Protein AF-A0A1R1Y9F0-F1 (afdb_monomer)

Structure (mmCIF, N/CA/C/O backbone):
data_AF-A0A1R1Y9F0-F1
#
_entry.id   AF-A0A1R1Y9F0-F1
#
loop_
_atom_site.group_PDB
_atom_site.id
_atom_site.type_symbol
_atom_site.label_atom_id
_atom_site.label_alt_id
_atom_site.label_comp_id
_atom_site.label_asym_id
_atom_site.label_entity_id
_atom_site.label_seq_id
_atom_site.pdbx_PDB_ins_code
_atom_site.Cartn_x
_atom_site.Cartn_y
_atom_site.Cartn_z
_atom_site.occupancy
_atom_site.B_iso_or_equiv
_atom_site.auth_seq_id
_atom_site.auth_comp_id
_atom_site.auth_asym_id
_atom_site.auth_atom_id
_atom_site.pdbx_PDB_model_num
ATOM 1 N N . MET A 1 1 ? 9.977 18.994 6.395 1.00 73.75 1 MET A N 1
ATOM 2 C CA . MET A 1 1 ? 8.591 18.986 5.901 1.00 73.75 1 MET A CA 1
ATOM 3 C C . MET A 1 1 ? 7.719 18.820 7.122 1.00 73.75 1 MET A C 1
ATOM 5 O O . MET A 1 1 ? 8.046 17.973 7.944 1.00 73.75 1 MET A O 1
ATOM 9 N N . ASP A 1 2 ? 6.744 19.699 7.316 1.00 84.38 2 ASP A N 1
ATOM 10 C CA . ASP A 1 2 ? 5.779 19.529 8.399 1.00 84.38 2 ASP A CA 1
ATOM 11 C C . ASP A 1 2 ? 4.713 18.535 7.929 1.00 84.38 2 ASP A C 1
ATOM 13 O O . ASP A 1 2 ? 3.998 18.815 6.971 1.00 84.38 2 ASP A O 1
ATOM 17 N N . ILE A 1 3 ? 4.672 17.359 8.556 1.00 84.38 3 ILE A N 1
ATOM 18 C CA . ILE A 1 3 ? 3.739 16.274 8.216 1.00 84.38 3 ILE A CA 1
ATOM 19 C C . ILE A 1 3 ? 2.464 16.315 9.070 1.00 84.38 3 ILE A C 1
ATOM 21 O O . ILE A 1 3 ? 1.585 15.473 8.895 1.00 84.38 3 ILE A O 1
ATOM 25 N N . SER A 1 4 ? 2.348 17.282 9.989 1.00 90.38 4 SER A N 1
ATOM 26 C CA . SER A 1 4 ? 1.206 17.405 10.904 1.00 90.38 4 SER A CA 1
ATOM 27 C C . SER A 1 4 ? -0.149 17.426 10.182 1.00 90.38 4 SER A C 1
ATOM 29 O O . SER A 1 4 ? -1.020 16.666 10.600 1.00 90.38 4 SER A O 1
ATOM 31 N N . PRO A 1 5 ? -0.331 18.155 9.057 1.00 88.88 5 PRO A N 1
ATOM 32 C CA . PRO A 1 5 ? -1.614 18.168 8.346 1.00 88.88 5 PRO A CA 1
ATOM 33 C C . PRO A 1 5 ? -2.036 16.793 7.811 1.00 88.88 5 PRO A C 1
ATOM 35 O O . PRO A 1 5 ? -3.215 16.458 7.800 1.00 88.88 5 PRO A O 1
ATOM 38 N N . ILE A 1 6 ? -1.071 15.975 7.384 1.00 85.44 6 ILE A N 1
ATOM 39 C CA . ILE A 1 6 ? -1.320 14.616 6.887 1.00 85.44 6 ILE A CA 1
ATOM 40 C C . ILE A 1 6 ? -1.706 13.682 8.039 1.00 85.44 6 ILE A C 1
ATOM 42 O O . ILE A 1 6 ? -2.629 12.885 7.905 1.00 85.44 6 ILE A O 1
ATOM 46 N N . ILE A 1 7 ? -1.051 13.821 9.196 1.00 87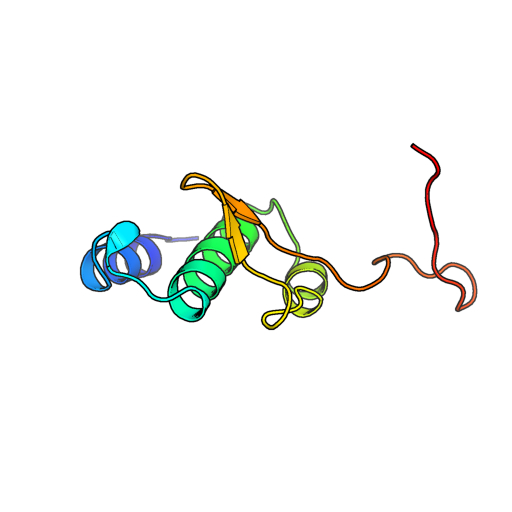.75 7 ILE A N 1
ATOM 47 C CA . ILE A 1 7 ? -1.394 13.052 10.401 1.00 87.75 7 ILE A CA 1
ATOM 48 C C . ILE A 1 7 ? -2.793 13.427 10.909 1.00 87.75 7 ILE A C 1
ATOM 50 O O . ILE A 1 7 ? -3.546 12.549 11.330 1.00 87.75 7 ILE A O 1
ATOM 54 N N . GLU A 1 8 ? -3.145 14.713 10.886 1.00 91.50 8 GLU A N 1
ATOM 55 C CA . GLU A 1 8 ? -4.483 15.189 11.253 1.00 91.50 8 GLU A CA 1
ATOM 56 C C . GLU A 1 8 ? -5.545 14.650 10.294 1.00 91.50 8 GLU A C 1
ATOM 58 O O . GLU A 1 8 ? -6.531 14.079 10.753 1.00 91.50 8 GLU A O 1
ATOM 63 N N . TYR A 1 9 ? -5.294 14.709 8.985 1.00 88.44 9 TYR A N 1
ATOM 64 C CA . TYR A 1 9 ? -6.181 14.134 7.974 1.00 88.44 9 TYR A CA 1
ATOM 65 C C . TYR A 1 9 ? -6.438 12.636 8.203 1.00 88.44 9 TYR A C 1
ATOM 67 O O . TYR A 1 9 ? -7.588 12.203 8.201 1.00 88.44 9 TYR A O 1
ATOM 75 N N . PHE A 1 10 ? -5.402 11.837 8.480 1.00 87.31 10 PHE A N 1
ATOM 76 C CA . PHE A 1 10 ? -5.583 10.406 8.763 1.00 87.31 10 PHE A CA 1
ATOM 77 C C . PHE A 1 10 ? -6.387 10.150 10.040 1.00 87.31 10 PHE A C 1
ATOM 79 O O . PHE A 1 10 ? -7.225 9.252 10.077 1.00 87.31 10 PHE A O 1
ATOM 86 N N . ARG A 1 11 ? -6.217 10.984 11.074 1.00 88.62 11 ARG A N 1
ATOM 87 C CA . ARG A 1 11 ? -7.045 10.899 12.288 1.00 88.62 11 ARG A CA 1
ATOM 88 C C . ARG A 1 11 ? -8.515 11.231 12.030 1.00 88.62 11 ARG A C 1
ATOM 90 O O . ARG A 1 11 ? -9.372 10.660 12.696 1.00 88.62 11 ARG A O 1
ATOM 97 N N . GLU A 1 12 ? -8.808 12.145 11.107 1.00 90.56 12 GLU A N 1
ATOM 98 C CA . GLU A 1 12 ? -10.183 12.518 10.745 1.00 90.56 12 GLU A CA 1
ATOM 99 C C . GLU A 1 12 ? -10.898 11.444 9.918 1.00 90.56 12 GLU A C 1
ATOM 101 O O . GLU A 1 12 ? -12.105 11.255 10.068 1.00 90.56 12 GLU A O 1
ATOM 106 N N . ILE A 1 13 ? -10.165 10.740 9.052 1.00 85.56 13 ILE A N 1
ATOM 107 C CA . ILE A 1 13 ? -10.711 9.691 8.181 1.00 85.56 13 ILE A CA 1
ATOM 108 C C . ILE A 1 13 ? -11.212 8.476 8.984 1.00 85.56 13 ILE A C 1
ATOM 110 O O . ILE A 1 13 ? -12.200 7.855 8.587 1.00 85.56 13 ILE A O 1
ATOM 114 N N . GLY A 1 14 ? -10.589 8.179 10.127 1.00 87.00 14 GLY A N 1
ATOM 115 C CA . GLY A 1 14 ? -11.038 7.155 11.074 1.00 87.00 14 GLY A CA 1
ATOM 116 C C . GLY A 1 14 ? -10.303 5.817 10.955 1.00 87.00 14 GLY A C 1
ATOM 117 O O . GLY A 1 14 ? -9.262 5.712 10.316 1.00 87.00 14 GLY A O 1
ATOM 118 N N . ASP A 1 15 ? -10.830 4.788 11.624 1.00 90.06 15 ASP A N 1
ATOM 119 C CA . ASP A 1 15 ? -10.153 3.493 11.757 1.00 90.06 15 ASP A CA 1
ATOM 120 C C . ASP A 1 15 ? -10.051 2.736 10.425 1.00 90.06 15 ASP A C 1
ATOM 122 O O . ASP A 1 15 ? -11.035 2.611 9.693 1.00 90.06 15 ASP A O 1
ATOM 126 N N . ASN A 1 16 ? -8.900 2.104 10.171 1.00 90.38 16 ASN A N 1
ATOM 127 C CA . ASN A 1 16 ? -8.628 1.333 8.950 1.00 90.38 16 ASN A CA 1
ATOM 128 C C . ASN A 1 16 ? -9.704 0.286 8.618 1.00 90.38 16 ASN A C 1
ATOM 130 O O . ASN A 1 16 ? -9.997 0.045 7.449 1.00 90.38 16 ASN A O 1
ATOM 134 N N . GLU A 1 17 ? -10.303 -0.341 9.634 1.00 87.31 17 GLU A N 1
ATOM 135 C CA . GLU A 1 17 ? -11.348 -1.360 9.460 1.00 87.31 17 GLU A CA 1
ATOM 136 C C . GLU A 1 17 ? -12.656 -0.793 8.886 1.00 87.31 17 GLU A C 1
ATOM 138 O O . GLU A 1 17 ? -13.452 -1.530 8.305 1.00 87.31 17 GLU A O 1
ATOM 143 N N . GLN A 1 18 ? -12.881 0.514 9.035 1.00 88.06 18 GLN A N 1
ATOM 144 C CA . GLN A 1 18 ? -14.075 1.214 8.558 1.00 88.06 18 GLN A CA 1
ATOM 145 C C . GLN A 1 18 ? -13.876 1.811 7.159 1.00 88.06 18 GLN A C 1
ATOM 147 O O . GLN A 1 18 ? -14.837 2.236 6.511 1.00 88.06 18 GLN A O 1
ATOM 152 N N . LEU A 1 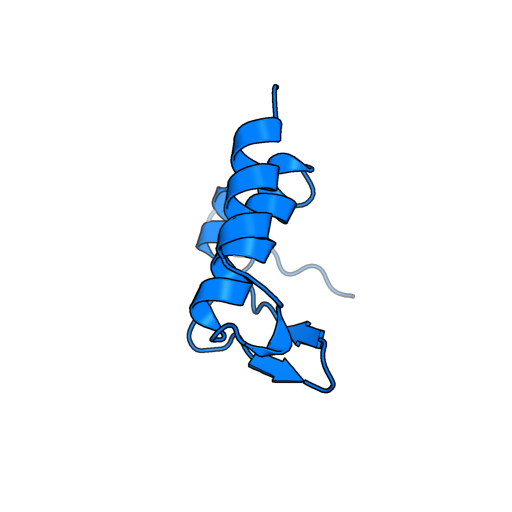19 ? -12.635 1.835 6.672 1.00 90.56 19 LEU A N 1
ATOM 153 C CA . LEU A 1 19 ? -12.286 2.406 5.385 1.00 90.56 19 LEU A CA 1
ATOM 154 C C . LEU A 1 19 ? -12.478 1.406 4.254 1.00 90.56 19 LEU A C 1
ATOM 156 O O . LEU A 1 19 ? -12.144 0.226 4.334 1.00 90.56 19 LEU A O 1
ATOM 160 N N . ASN A 1 20 ? -12.991 1.911 3.135 1.00 91.44 20 ASN A N 1
ATOM 161 C CA . ASN A 1 20 ? -12.992 1.137 1.906 1.00 91.44 20 ASN A CA 1
ATOM 162 C C . ASN A 1 20 ? -11.557 1.003 1.359 1.00 91.44 20 ASN A C 1
ATOM 164 O O . ASN A 1 20 ? -10.674 1.813 1.651 1.00 91.44 20 ASN A O 1
ATOM 168 N N . ILE A 1 21 ? -11.344 -0.001 0.507 1.00 92.44 21 ILE A N 1
ATOM 169 C CA . ILE A 1 21 ? -10.030 -0.317 -0.077 1.00 92.44 21 ILE A CA 1
ATOM 170 C C . ILE A 1 21 ? -9.403 0.898 -0.768 1.00 92.44 21 ILE A C 1
ATOM 172 O O . ILE A 1 21 ? -8.197 1.101 -0.666 1.00 92.44 21 ILE A O 1
ATOM 176 N N . LYS A 1 22 ? -10.199 1.737 -1.438 1.00 90.62 22 LYS A N 1
ATOM 177 C CA . LYS A 1 22 ? -9.689 2.920 -2.137 1.00 90.62 22 LYS A CA 1
ATOM 178 C C . LYS A 1 22 ? -9.137 3.958 -1.156 1.00 90.62 22 LYS A C 1
ATOM 180 O O . LYS A 1 22 ? -8.043 4.465 -1.378 1.00 90.62 22 LYS A O 1
ATOM 185 N N . SER A 1 23 ? -9.858 4.241 -0.072 1.00 91.06 23 SER A N 1
ATOM 186 C CA . SER A 1 23 ? -9.393 5.143 0.988 1.00 91.06 23 SER A CA 1
ATOM 187 C C . SER A 1 23 ? -8.121 4.611 1.652 1.00 91.06 23 SER A C 1
ATOM 189 O O . SER A 1 23 ? -7.139 5.345 1.729 1.00 91.06 23 SER A O 1
ATOM 191 N N . LEU A 1 24 ? -8.097 3.318 2.004 1.00 93.00 24 LEU A N 1
ATOM 192 C CA . LEU A 1 24 ? -6.909 2.647 2.552 1.00 93.00 24 LEU A CA 1
ATOM 193 C C . LEU A 1 24 ? -5.702 2.741 1.613 1.00 93.00 24 LEU A C 1
ATOM 195 O O . LEU A 1 24 ? -4.576 2.970 2.052 1.00 93.00 24 LEU A O 1
ATOM 199 N N . THR A 1 25 ? -5.936 2.578 0.311 1.00 93.12 25 THR A N 1
ATOM 200 C CA . THR A 1 25 ? -4.892 2.665 -0.715 1.00 93.12 25 THR A CA 1
ATOM 201 C C . THR A 1 25 ? -4.316 4.072 -0.791 1.00 93.12 25 THR A C 1
ATOM 203 O O . THR A 1 25 ? -3.100 4.224 -0.781 1.00 93.12 25 THR A O 1
ATOM 206 N N . ILE A 1 26 ? -5.161 5.105 -0.812 1.00 91.25 26 ILE A N 1
ATOM 207 C CA . ILE A 1 26 ? -4.722 6.506 -0.885 1.00 91.25 26 ILE A CA 1
ATOM 208 C C . ILE A 1 26 ? -3.898 6.892 0.347 1.00 91.25 26 ILE A C 1
ATOM 210 O O . ILE A 1 26 ? -2.813 7.454 0.200 1.00 91.25 26 ILE A O 1
ATOM 214 N N . GLU A 1 27 ? -4.387 6.568 1.542 1.00 91.19 27 GLU A N 1
ATOM 215 C CA . GLU A 1 27 ? -3.686 6.836 2.800 1.00 91.19 27 GLU A CA 1
ATOM 216 C C . GLU A 1 27 ? -2.324 6.136 2.842 1.00 91.19 27 GLU A C 1
ATOM 218 O O . GLU A 1 27 ? -1.292 6.776 3.059 1.00 91.19 27 GLU A O 1
ATOM 223 N N . THR A 1 28 ? -2.300 4.837 2.532 1.00 92.75 28 THR A N 1
ATOM 224 C CA . THR A 1 28 ? -1.060 4.053 2.510 1.00 92.75 28 THR A CA 1
ATOM 225 C C . THR A 1 28 ? -0.075 4.602 1.476 1.00 92.75 28 THR A C 1
ATOM 227 O O . THR A 1 28 ? 1.111 4.736 1.766 1.00 92.75 28 THR A O 1
ATOM 230 N N . CYS A 1 29 ? -0.538 4.964 0.277 1.00 92.50 29 CYS A N 1
ATOM 231 C CA . CYS A 1 29 ? 0.300 5.561 -0.764 1.00 92.50 29 CYS A CA 1
ATOM 232 C C . CYS A 1 29 ? 0.894 6.904 -0.334 1.00 92.50 29 CYS A C 1
ATOM 234 O O . CYS A 1 29 ? 2.083 7.131 -0.545 1.00 92.50 29 CYS A O 1
ATOM 236 N N . CYS A 1 30 ? 0.096 7.765 0.300 1.00 90.38 30 CYS A N 1
ATOM 237 C CA . CYS A 1 30 ? 0.568 9.038 0.834 1.00 90.38 30 CYS A CA 1
ATOM 238 C C . CYS A 1 30 ? 1.671 8.818 1.883 1.00 90.38 30 CYS A C 1
ATOM 240 O O . CYS A 1 30 ? 2.747 9.397 1.762 1.00 90.38 30 CYS A O 1
ATOM 242 N N . LEU A 1 31 ? 1.473 7.896 2.833 1.00 90.56 31 LEU A N 1
ATOM 243 C CA . LEU A 1 31 ? 2.503 7.526 3.813 1.00 90.56 31 LEU A CA 1
ATOM 244 C C . LEU A 1 31 ? 3.782 6.989 3.156 1.00 90.56 31 LEU A C 1
ATOM 246 O O . LEU A 1 31 ? 4.889 7.355 3.550 1.00 90.56 31 LEU A O 1
ATOM 250 N N . LEU A 1 32 ? 3.652 6.130 2.142 1.00 91.75 32 LEU A N 1
ATOM 251 C CA . LEU A 1 32 ? 4.797 5.566 1.423 1.00 91.75 32 LEU A CA 1
ATOM 252 C C . LEU A 1 32 ? 5.596 6.634 0.663 1.00 91.75 32 LEU A C 1
ATOM 254 O O . LEU A 1 32 ? 6.821 6.506 0.566 1.00 91.75 32 LEU A O 1
ATOM 258 N N . GLU A 1 33 ? 4.930 7.666 0.139 1.00 90.69 33 GLU A N 1
ATOM 259 C CA . GLU A 1 33 ? 5.575 8.808 -0.515 1.00 90.69 33 GLU A CA 1
ATOM 260 C C . GLU A 1 33 ? 6.304 9.700 0.490 1.00 90.69 33 GLU A C 1
ATOM 262 O O . GLU A 1 33 ? 7.501 9.950 0.337 1.00 90.69 33 GLU A O 1
ATOM 267 N N . GLU A 1 34 ? 5.603 10.126 1.542 1.00 87.62 34 GLU A N 1
ATOM 268 C CA . GLU A 1 34 ? 6.114 11.046 2.566 1.00 87.62 34 GLU A CA 1
ATOM 269 C C . GLU A 1 34 ? 7.295 10.449 3.339 1.00 87.62 34 GLU A C 1
ATOM 271 O O . GLU A 1 34 ? 8.284 11.126 3.626 1.00 87.62 34 GLU A O 1
ATOM 276 N N . CYS A 1 35 ? 7.246 9.146 3.629 1.00 87.56 35 CYS A N 1
ATOM 277 C CA . CYS A 1 35 ? 8.360 8.431 4.247 1.00 87.56 35 CYS A CA 1
ATOM 278 C C . CYS A 1 35 ? 9.483 8.073 3.254 1.00 87.56 35 CYS A C 1
ATOM 280 O O . CYS A 1 35 ? 10.519 7.548 3.665 1.00 87.56 35 CYS A O 1
ATOM 282 N N . GLY A 1 36 ? 9.301 8.328 1.955 1.00 88.44 36 GLY A N 1
ATOM 283 C CA . GLY A 1 36 ? 10.296 8.060 0.917 1.00 88.44 36 GLY A CA 1
ATOM 284 C C . GLY A 1 36 ? 10.503 6.576 0.589 1.00 88.44 36 GLY A C 1
ATOM 285 O O . GLY A 1 36 ? 11.503 6.232 -0.048 1.00 88.44 36 GLY A O 1
ATOM 286 N N . PHE A 1 37 ? 9.583 5.693 0.989 1.00 88.94 37 PHE A N 1
ATOM 287 C CA . PHE A 1 37 ? 9.619 4.268 0.632 1.00 88.94 37 PHE A CA 1
ATOM 288 C C . PHE A 1 37 ? 9.333 4.046 -0.853 1.00 88.94 37 PHE A C 1
ATOM 290 O O . PHE A 1 37 ? 9.898 3.143 -1.474 1.00 88.94 37 PHE A O 1
ATOM 297 N N . MET A 1 38 ? 8.473 4.882 -1.435 1.00 89.69 38 MET A N 1
ATOM 298 C CA . MET A 1 38 ? 8.128 4.851 -2.851 1.00 89.69 38 MET A CA 1
ATOM 299 C C . MET A 1 38 ? 8.188 6.257 -3.442 1.00 89.69 38 MET A C 1
ATOM 301 O O . MET A 1 38 ? 7.934 7.245 -2.766 1.00 89.69 38 MET A O 1
ATOM 305 N N . ARG A 1 39 ? 8.532 6.364 -4.731 1.00 87.38 39 ARG A N 1
ATOM 306 C CA . ARG A 1 39 ? 8.407 7.641 -5.452 1.00 87.38 39 ARG A CA 1
ATOM 307 C C . ARG A 1 39 ? 6.986 7.778 -5.989 1.00 87.38 39 ARG A C 1
ATOM 309 O O . ARG A 1 39 ? 6.383 6.766 -6.342 1.00 87.38 39 ARG A O 1
ATOM 316 N N . ALA A 1 40 ? 6.527 9.007 -6.220 1.00 87.88 40 ALA A N 1
ATOM 317 C CA . ALA A 1 40 ? 5.267 9.288 -6.919 1.00 87.88 40 ALA A CA 1
ATOM 318 C C . ALA A 1 40 ? 5.088 8.464 -8.213 1.00 87.88 40 ALA A C 1
ATOM 320 O O . ALA A 1 40 ? 4.007 7.963 -8.513 1.00 87.88 40 ALA A O 1
ATOM 321 N N . SER A 1 41 ? 6.172 8.263 -8.976 1.00 86.38 41 SER A N 1
ATOM 322 C CA . SER A 1 41 ? 6.135 7.471 -10.211 1.00 86.38 41 SER A CA 1
ATOM 323 C C . SER A 1 41 ? 5.946 5.969 -9.998 1.00 86.38 41 SER A C 1
ATOM 325 O O . SER A 1 41 ? 5.505 5.293 -10.923 1.00 86.38 41 SER A O 1
ATOM 327 N N . ASP A 1 42 ? 6.284 5.441 -8.822 1.00 87.44 42 ASP A N 1
ATOM 328 C CA .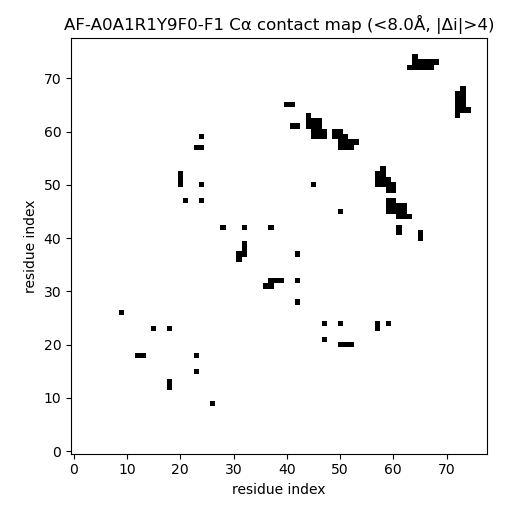 ASP A 1 42 ? 5.999 4.057 -8.443 1.00 87.44 42 ASP A CA 1
ATOM 329 C C . ASP A 1 42 ? 4.559 3.930 -7.925 1.00 87.44 42 ASP A C 1
ATOM 331 O O . ASP A 1 42 ? 3.867 2.986 -8.296 1.00 87.44 42 ASP A O 1
ATOM 335 N N . ILE A 1 43 ? 4.087 4.914 -7.150 1.00 91.25 43 ILE A N 1
ATOM 336 C CA . ILE A 1 43 ? 2.710 4.986 -6.631 1.00 91.25 43 ILE A CA 1
ATOM 337 C C . ILE A 1 43 ? 1.688 5.057 -7.764 1.00 91.25 43 ILE A C 1
ATOM 339 O O . ILE A 1 43 ? 0.717 4.312 -7.760 1.00 91.25 43 ILE A O 1
ATOM 343 N N . HIS A 1 44 ? 1.944 5.862 -8.799 1.00 89.12 44 HIS A N 1
ATOM 344 C CA . HIS A 1 44 ? 1.071 5.959 -9.978 1.00 89.12 44 HIS A CA 1
ATOM 345 C C . HIS A 1 44 ? 0.915 4.634 -10.751 1.00 89.12 44 HIS A C 1
ATOM 347 O O . HIS A 1 44 ? 0.124 4.531 -11.684 1.00 89.12 44 HIS A O 1
ATOM 353 N N . ARG A 1 45 ? 1.716 3.621 -10.414 1.00 88.75 45 ARG A N 1
ATOM 354 C CA . ARG A 1 45 ? 1.713 2.309 -11.066 1.00 88.75 45 ARG A CA 1
ATOM 355 C C . ARG A 1 45 ? 1.054 1.250 -10.197 1.00 88.75 45 ARG A C 1
ATOM 357 O O . ARG A 1 45 ? 1.035 0.092 -10.602 1.00 88.75 45 ARG A O 1
ATOM 364 N N . ILE A 1 46 ? 0.536 1.630 -9.033 1.00 91.56 46 ILE A N 1
ATOM 365 C CA . ILE A 1 46 ? -0.351 0.785 -8.248 1.00 91.56 46 ILE A CA 1
ATOM 366 C C . ILE A 1 46 ? -1.664 0.637 -9.016 1.00 91.56 46 ILE A C 1
ATOM 368 O O . ILE A 1 46 ? -2.230 1.609 -9.509 1.00 91.56 46 ILE A O 1
ATOM 372 N N . ASP A 1 47 ? -2.105 -0.604 -9.170 1.00 90.94 47 ASP A N 1
ATOM 373 C CA . ASP A 1 47 ? -3.387 -0.939 -9.767 1.00 90.94 47 ASP A CA 1
ATOM 374 C C . ASP A 1 47 ? -4.440 -1.067 -8.670 1.00 90.94 47 ASP A C 1
ATOM 376 O O . ASP A 1 47 ? -4.497 -2.061 -7.937 1.00 90.94 47 ASP A O 1
ATOM 380 N N . ASP A 1 48 ? -5.277 -0.038 -8.572 1.00 89.44 48 ASP A N 1
ATOM 381 C CA . ASP A 1 48 ? -6.383 0.039 -7.619 1.00 89.44 48 ASP A CA 1
ATOM 382 C C . ASP A 1 48 ? -7.368 -1.129 -7.785 1.00 89.44 48 ASP A C 1
ATOM 384 O O . ASP A 1 48 ? -7.942 -1.587 -6.801 1.00 89.44 48 ASP A O 1
ATOM 388 N N . ALA A 1 49 ? -7.556 -1.645 -9.008 1.00 90.38 49 ALA A N 1
ATOM 389 C CA . ALA A 1 49 ? -8.491 -2.740 -9.269 1.00 90.38 49 ALA A CA 1
ATOM 390 C C . ALA A 1 49 ? -7.957 -4.096 -8.786 1.00 90.38 49 ALA A C 1
ATOM 392 O O . ALA A 1 49 ? -8.739 -5.001 -8.497 1.00 90.38 49 ALA A O 1
ATOM 393 N N . GLN A 1 50 ? -6.633 -4.241 -8.700 1.00 91.62 50 GLN A N 1
ATOM 394 C CA . GLN A 1 50 ? -5.971 -5.440 -8.175 1.00 91.62 50 GLN A CA 1
ATOM 395 C C . GLN A 1 50 ? -5.535 -5.299 -6.716 1.00 91.62 50 GLN A C 1
ATOM 397 O O . GLN A 1 50 ? -5.037 -6.260 -6.126 1.00 91.62 50 GLN A O 1
ATOM 402 N N . THR A 1 51 ? -5.714 -4.117 -6.131 1.00 93.81 51 THR A N 1
ATOM 403 C CA . THR A 1 51 ? -5.436 -3.876 -4.722 1.00 93.81 51 THR A CA 1
ATOM 404 C C . THR A 1 51 ? -6.534 -4.494 -3.866 1.00 93.81 51 THR A C 1
ATOM 406 O O . THR A 1 51 ? -7.725 -4.292 -4.092 1.00 93.81 51 THR A O 1
ATOM 409 N N . THR A 1 52 ? -6.131 -5.289 -2.879 1.00 95.19 52 THR A N 1
ATOM 410 C CA . THR A 1 52 ? -7.052 -6.066 -2.039 1.00 95.19 52 THR A CA 1
ATOM 411 C C . THR A 1 52 ? -6.580 -6.080 -0.599 1.00 95.19 52 THR A C 1
ATOM 413 O O . THR A 1 52 ? -5.382 -5.975 -0.340 1.00 95.19 52 THR A O 1
ATOM 416 N N . THR A 1 53 ? -7.488 -6.315 0.339 1.00 93.81 53 THR A N 1
ATOM 417 C CA . THR A 1 53 ? -7.136 -6.673 1.714 1.00 93.81 53 THR A CA 1
ATOM 418 C C . THR A 1 53 ? -7.164 -8.191 1.886 1.00 93.81 53 THR A C 1
ATOM 420 O O . THR A 1 53 ? -8.064 -8.867 1.391 1.00 93.81 53 THR A O 1
ATOM 423 N N . ILE A 1 54 ? -6.150 -8.743 2.552 1.00 93.25 54 ILE A N 1
ATOM 424 C CA . ILE A 1 54 ? -6.047 -10.171 2.881 1.00 93.25 54 ILE A CA 1
ATOM 425 C C . ILE A 1 54 ? -5.576 -10.257 4.331 1.00 93.25 54 ILE A C 1
ATOM 427 O O . ILE A 1 54 ? -4.508 -9.740 4.647 1.00 93.25 54 ILE A O 1
ATOM 431 N N . ASP A 1 55 ? -6.384 -10.855 5.209 1.00 91.31 55 ASP A N 1
ATOM 432 C CA . ASP A 1 55 ? -6.069 -11.053 6.634 1.00 91.31 55 ASP A CA 1
ATOM 433 C C . ASP A 1 55 ? -5.580 -9.773 7.345 1.00 91.31 55 ASP A C 1
ATOM 435 O O . ASP A 1 55 ? -4.557 -9.759 8.027 1.00 91.31 55 ASP A O 1
ATOM 439 N N . GLY A 1 56 ? -6.278 -8.653 7.123 1.00 88.88 56 GLY A N 1
ATOM 440 C CA . GLY A 1 56 ? -5.924 -7.348 7.702 1.00 88.88 56 GLY A CA 1
ATOM 441 C C . GLY A 1 56 ? -4.721 -6.653 7.050 1.00 88.88 56 GLY A C 1
ATOM 442 O O . GLY A 1 56 ? -4.361 -5.550 7.449 1.00 88.88 56 GLY A O 1
ATOM 443 N N . THR A 1 57 ? -4.115 -7.253 6.024 1.00 91.44 57 THR A N 1
ATOM 444 C CA . THR A 1 57 ? -3.001 -6.668 5.268 1.00 91.44 57 THR A CA 1
ATOM 445 C C . THR A 1 57 ? -3.491 -6.075 3.951 1.00 91.44 57 THR A C 1
ATOM 447 O O . THR A 1 57 ? -4.161 -6.753 3.170 1.00 91.44 57 THR A O 1
ATOM 450 N N . LEU A 1 58 ? -3.118 -4.826 3.659 1.00 94.44 58 LEU A N 1
ATOM 451 C CA . LEU A 1 58 ? -3.353 -4.213 2.352 1.00 94.44 58 LEU A CA 1
ATOM 452 C C . LEU A 1 58 ? -2.288 -4.682 1.351 1.00 94.44 58 LEU A C 1
ATOM 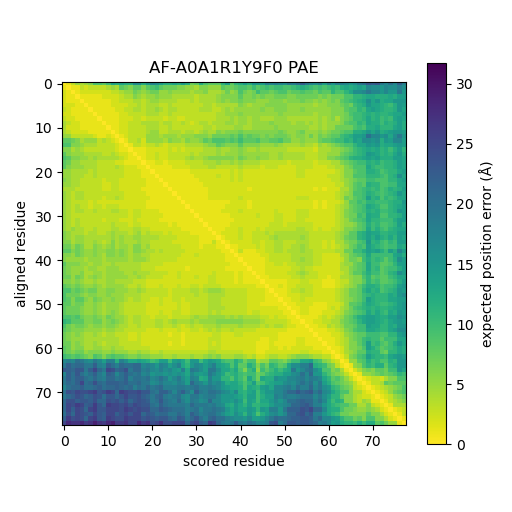454 O O . LEU A 1 58 ? -1.097 -4.414 1.507 1.00 94.44 58 LEU A O 1
ATOM 458 N N . LYS A 1 59 ? -2.717 -5.376 0.299 1.00 94.62 59 LYS A N 1
ATOM 459 C CA . LYS A 1 59 ? -1.857 -5.841 -0.789 1.00 94.62 59 LYS A CA 1
ATOM 460 C C . LYS A 1 59 ? -1.925 -4.862 -1.958 1.00 94.62 59 LYS A C 1
ATOM 462 O O . LYS A 1 59 ? -2.876 -4.895 -2.734 1.00 94.62 59 LYS A O 1
ATOM 467 N N . LEU A 1 60 ? -0.886 -4.045 -2.104 1.00 93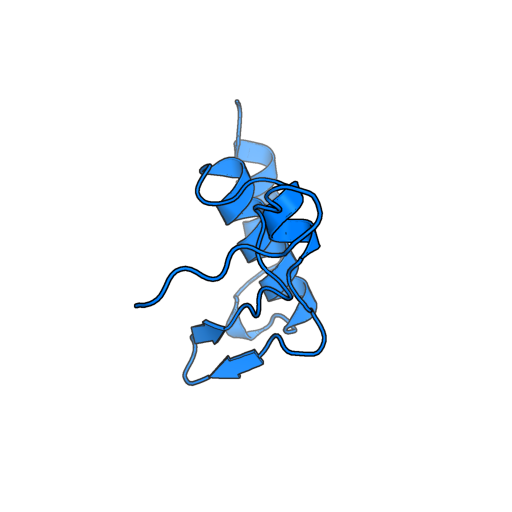.38 60 LEU A N 1
ATOM 468 C CA . LEU A 1 60 ? -0.702 -3.140 -3.242 1.00 93.38 60 LEU A CA 1
ATOM 469 C C . LEU A 1 60 ? -0.084 -3.897 -4.427 1.00 93.38 60 LEU A C 1
ATOM 471 O O . LEU A 1 60 ? 0.939 -4.571 -4.275 1.00 93.38 60 LEU A O 1
ATOM 475 N N . VAL A 1 61 ? -0.678 -3.780 -5.616 1.00 90.62 61 VAL A N 1
ATOM 476 C CA . VAL A 1 61 ? -0.174 -4.426 -6.840 1.00 90.62 61 VAL A CA 1
ATOM 477 C C . VAL A 1 61 ? 0.449 -3.382 -7.757 1.00 90.62 61 VAL A C 1
ATOM 479 O O . VAL A 1 61 ? -0.252 -2.535 -8.292 1.00 90.62 61 VAL A O 1
ATOM 482 N N . ILE A 1 62 ? 1.765 -3.449 -7.971 1.00 88.06 62 ILE A N 1
ATOM 483 C CA . ILE A 1 62 ? 2.4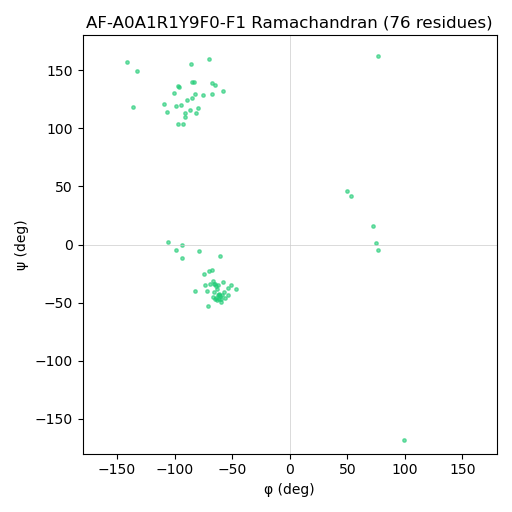83 -2.527 -8.863 1.00 88.06 62 ILE A CA 1
ATOM 484 C C . ILE A 1 62 ? 2.525 -3.119 -10.274 1.00 88.06 62 ILE A C 1
ATOM 486 O O . ILE A 1 62 ? 3.198 -4.122 -10.526 1.00 88.06 62 ILE A O 1
ATOM 490 N N . VAL A 1 63 ? 1.834 -2.484 -11.216 1.00 83.69 63 VAL A N 1
ATOM 491 C CA . VAL A 1 63 ? 1.763 -2.929 -12.605 1.00 83.69 63 VAL A CA 1
ATOM 492 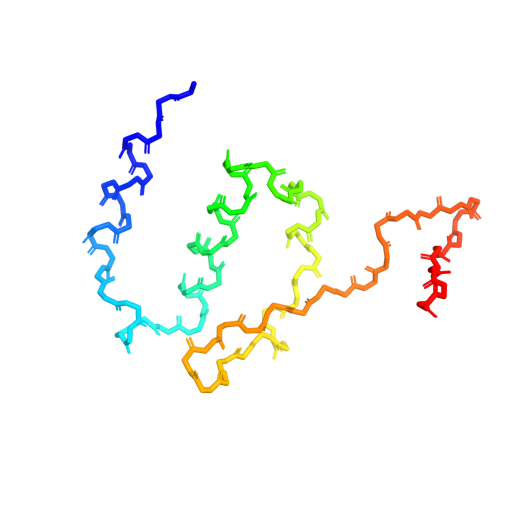C C . VAL A 1 63 ? 2.940 -2.360 -13.397 1.00 83.69 63 VAL A C 1
ATOM 494 O O . VAL A 1 63 ? 3.087 -1.159 -13.633 1.00 83.69 63 VAL A O 1
ATOM 497 N N . ALA A 1 64 ? 3.772 -3.300 -13.848 1.00 73.12 64 ALA A N 1
ATOM 498 C CA . ALA A 1 64 ? 4.996 -3.148 -14.627 1.00 73.12 64 ALA A CA 1
ATOM 499 C C . ALA A 1 64 ? 6.251 -2.679 -13.844 1.00 73.12 64 ALA A C 1
ATOM 501 O O . ALA A 1 64 ? 6.155 -2.122 -12.755 1.00 73.12 64 ALA A O 1
ATOM 502 N N . PRO A 1 65 ? 7.473 -2.857 -14.391 1.00 63.16 65 PRO A N 1
ATOM 503 C CA . PRO A 1 65 ? 8.728 -2.434 -13.749 1.00 63.16 65 PRO A CA 1
ATOM 504 C C . PRO A 1 65 ? 9.066 -0.960 -13.988 1.00 63.16 65 PRO A C 1
ATOM 506 O O . PRO A 1 65 ? 8.868 -0.463 -15.101 1.00 63.16 65 PRO A O 1
ATOM 509 N N . LYS A 1 66 ? 9.566 -0.267 -12.955 1.00 66.50 66 LYS A N 1
ATOM 510 C CA . LYS A 1 66 ? 9.899 1.172 -12.988 1.00 66.50 66 LYS A CA 1
ATOM 511 C C . LYS A 1 66 ? 10.966 1.481 -14.028 1.00 66.50 66 LYS A C 1
ATOM 513 O O . LYS A 1 66 ? 10.879 2.452 -14.776 1.00 66.50 66 LYS A O 1
ATOM 518 N N . GLU A 1 67 ? 11.995 0.644 -14.064 1.00 64.31 67 GLU A N 1
ATOM 519 C CA . GLU A 1 67 ? 13.131 0.837 -14.945 1.00 64.31 67 GLU A CA 1
ATOM 520 C C . GLU A 1 67 ? 12.845 0.248 -16.326 1.00 64.31 67 GLU A C 1
ATOM 522 O O . GLU A 1 67 ? 12.536 -0.937 -16.484 1.00 64.31 67 GLU A O 1
ATOM 527 N N . LYS A 1 68 ? 13.014 1.091 -17.345 1.00 65.94 68 LYS A N 1
ATOM 528 C CA . LYS A 1 68 ? 13.122 0.663 -18.735 1.00 65.94 68 LYS A CA 1
ATOM 529 C C . LYS A 1 68 ? 14.562 0.880 -19.195 1.00 65.94 68 LYS A C 1
ATOM 531 O O . LYS A 1 68 ? 15.037 2.012 -19.198 1.00 65.94 68 LYS A O 1
ATOM 536 N N . ARG A 1 69 ? 15.267 -0.170 -19.625 1.00 70.50 69 ARG A N 1
ATOM 537 C CA . ARG A 1 69 ? 16.552 -0.037 -20.340 1.00 70.50 69 ARG A CA 1
ATOM 538 C C . ARG A 1 69 ? 16.271 -0.168 -21.830 1.00 70.50 69 ARG A C 1
ATOM 540 O O . ARG A 1 69 ? 15.755 -1.190 -22.272 1.00 70.50 69 ARG A O 1
ATOM 547 N N . LYS A 1 70 ? 16.585 0.878 -22.605 1.00 79.75 70 LYS A N 1
ATOM 548 C CA . LYS A 1 70 ? 16.327 0.938 -24.060 1.00 79.75 70 LYS A CA 1
ATOM 549 C C . LYS A 1 70 ? 14.858 0.645 -24.426 1.00 79.75 70 LYS A C 1
ATOM 551 O O . LYS A 1 70 ? 14.579 -0.120 -25.342 1.00 79.75 70 LYS A O 1
ATOM 556 N N . GLY A 1 71 ? 13.915 1.194 -23.657 1.00 71.06 71 GLY A N 1
ATOM 557 C CA . GLY A 1 71 ? 12.475 1.001 -23.881 1.00 71.06 71 GLY A CA 1
ATOM 558 C C . GLY A 1 71 ? 11.915 -0.358 -23.440 1.00 71.06 71 GLY A C 1
ATOM 559 O O . GLY A 1 71 ? 10.700 -0.533 -23.453 1.00 71.06 71 GLY A O 1
ATOM 560 N N . ARG A 1 72 ? 12.757 -1.299 -22.990 1.00 70.31 72 ARG A N 1
ATOM 561 C CA . ARG A 1 72 ? 12.328 -2.605 -22.472 1.00 70.31 72 ARG A CA 1
ATOM 562 C C . ARG A 1 72 ? 12.240 -2.585 -20.956 1.00 70.31 72 ARG A C 1
ATOM 564 O O . ARG A 1 72 ? 13.135 -2.062 -20.296 1.00 70.31 72 ARG A O 1
ATOM 571 N N . GLN A 1 73 ? 11.170 -3.167 -20.427 1.00 69.31 73 GLN A N 1
ATOM 572 C CA . GLN A 1 73 ? 10.987 -3.376 -18.994 1.00 69.31 73 GLN A CA 1
ATOM 573 C C . GLN A 1 73 ? 12.148 -4.208 -18.429 1.00 69.31 73 GLN A C 1
ATOM 575 O O . GLN A 1 73 ? 12.517 -5.227 -19.013 1.00 69.31 73 GLN A O 1
ATOM 580 N N . ILE A 1 74 ? 12.734 -3.774 -17.313 1.00 66.38 74 ILE A N 1
ATOM 581 C CA . ILE A 1 74 ? 13.749 -4.556 -16.601 1.00 66.38 74 ILE A CA 1
ATOM 582 C C . ILE A 1 74 ? 13.041 -5.414 -15.562 1.00 66.38 74 ILE A C 1
ATOM 584 O O . ILE A 1 74 ? 12.559 -4.904 -14.555 1.00 66.38 74 ILE A O 1
ATOM 588 N N . ILE A 1 75 ? 13.008 -6.719 -15.802 1.00 63.38 75 ILE A N 1
ATOM 589 C CA . ILE A 1 75 ? 12.614 -7.710 -14.803 1.00 63.38 75 ILE A CA 1
ATOM 590 C C . ILE A 1 75 ? 13.910 -8.188 -14.148 1.00 63.38 75 ILE A C 1
ATOM 592 O O . ILE A 1 75 ? 14.811 -8.663 -14.840 1.00 63.38 75 ILE A O 1
ATOM 596 N N . ARG A 1 76 ? 14.039 -8.008 -12.832 1.00 61.50 76 ARG A N 1
ATOM 597 C CA . ARG A 1 76 ? 15.158 -8.571 -12.068 1.00 61.50 76 ARG A CA 1
ATOM 598 C C . ARG A 1 76 ? 14.728 -9.966 -11.601 1.00 61.50 76 ARG A C 1
ATOM 600 O O . ARG A 1 76 ? 13.657 -10.052 -11.005 1.00 61.50 76 ARG A O 1
ATOM 607 N N . PRO A 1 77 ? 15.477 -11.037 -11.914 1.00 54.62 77 PRO A N 1
ATOM 608 C CA . PRO A 1 77 ? 15.187 -12.349 -11.349 1.00 54.62 77 PRO A CA 1
ATOM 609 C C . PRO A 1 77 ? 15.400 -12.296 -9.831 1.00 54.62 77 PRO A C 1
ATOM 611 O O . PRO A 1 77 ? 16.351 -11.655 -9.374 1.00 54.62 77 PRO A O 1
ATOM 614 N N . TYR A 1 78 ? 14.473 -12.910 -9.096 1.00 52.84 78 TYR A N 1
ATOM 615 C CA . TYR A 1 78 ? 14.545 -13.108 -7.648 1.00 52.84 78 TYR A CA 1
ATOM 616 C C . TYR A 1 78 ? 15.459 -14.283 -7.311 1.00 52.84 78 TYR A C 1
ATOM 618 O O . TYR A 1 78 ? 15.446 -15.265 -8.091 1.00 52.84 78 TYR A O 1
#

pLDDT: mean 85.16, std 10.14, range [52.84, 95.19]

Mean predicted aligned error: 6.87 Å

Secondary structure (DSSP, 8-state):
---HHHHHHHHHH--GGGS-HHHHHHHHHHHHHHTTSS-HHHHTTB-TTT-EEETTEEE--B-S-S-EETTEE-PPP-

Solvent-accessible surface area (backbone atoms only — not comparable to full-atom values): 4990 Å² total; per-residue (Å²): 132,88,58,61,69,58,56,51,51,52,63,70,76,51,61,76,90,80,47,54,71,68,58,51,49,52,53,52,48,50,54,33,40,77,72,61,79,38,52,70,78,55,54,74,27,46,38,73,90,67,38,45,76,55,95,93,38,80,42,81,35,67,63,76,55,90,52,57,63,94,85,38,70,53,81,78,86,130

Nearest PDB structures (foldseek):
  8bot-assembly1_M  TM=4.883E-01  e=8.221E+00  Homo sapiens

Sequence (78 aa):
MDISPIIEYFREIGDNEQLNIKSLTIETCCLLEECGFMRASDIHRIDDAQTTTIDGTLKLVIVAPKEKRKGRQIIRPY

Organism: NCBI:txid133412

Radius of gyration: 14.76 Å; Cα contacts (8 Å, |Δi|>4): 63; chains: 1; bounding box: 31×33×36 Å

Foldseek 3Di:
DDCVVLVVVVVVVDDPVPDDLVVVLVNVLVVCCVVVVDPPLQSVQWDSVPFDDDPNDTDTDGHFAPDDDVNHGDDDDD

=== Feature glossary ===
A reading guide for the features in this record.

Start from the sequence.

  · This is the polypeptide sequence — one letter per residue, N-terminus first. Length ranges from a few dozen residues for small domains to over a thousand for large multi-domain proteins.

Fold it, and you get atomic coordinates and the backbone conformation that goes with them.

  · Structure coordinates are given as an mmCIF _atom_site loop: one row per atom with element, residue name, chain id, sequence number, and x/y/z position in Å. Only the four main-chain atoms per residue are included here; side chains are omitted to keep the record compact.

  · Backbone dihedral angles. Every residue except chain termini has a φ (preceding-C → N → Cα → C) and a ψ (N → Cα → C → next-N). They are reported in degrees following the IUPAC sign convention. Secondary structure is essentially a statement about which (φ, ψ) basin each residue occupies.

  · The SS8 string is DSSP's per-residue secondary-structure call. α-helix (H) means an i→i+4 H-bond ladder; β-strand (E) means the residue participates in a β-sheet; 3₁₀ (G) and π (I) are tighter and wider helices; T/S are turns/bends; '-' is loop.

  · SS3 is a coarse helix/strand/coil call (letters a/b/c) made by the P-SEA algorithm from inter-Cα distances and dihedrals. It is less detailed than DSSP but needs only Cα positions.

Summarize the fold with a handful of shape descriptors and a per-residue structural alphabet.

  · Radius of gyration (Rg) is the root-mean-square distance of Cα atoms from their centroid — a single number for overall size and compactness. A globular domain of N residues has Rg ≈ 2.2·N^0.38 Å; an extended or disordered chain has a much larger Rg. The Cα contact count is the number of residue pairs whose Cα atoms are within 8 Å and are more than four positions apart in sequence — a standard proxy for tertiary packing density. The bounding box is the smallest axis-aligned box enclosing all Cα atoms.

  · The Foldseek 3Di string encodes local tertiary geometry as a 20-letter alphabet — one character per residue — derived from the relative positions of nearby Cα atoms. Unlike the amino-acid sequence, 3Di is a direct function of the 3D structure, so two proteins with the same fold have similar 3Di strings even at low sequence identity.

  · Solvent-accessible surface area (SASA) is the area in Å² traced out by the centre of a 1.4 Å probe sphere (a water molecule) rolled over the protein's van der Waals surface (Shrake–Rupley / Lee–Richards construction). Buried residues have near-zero SASA; fully exposed residues can exceed 200 Å². The total SASA scales roughly with the number of surface residues.

Ask how reliable the model is.

  · pLDDT (predicted Local Distance Difference Test) is AlphaFold's per-residue confidence score, ranging from 0 to 100. Values above 90 indicate high confidence (typically well-packed cores); 70–90 is confident; 50–70 low confidence; below 50 usually means the region is disordered or the prediction is unreliable there. AlphaFold stores pLDDT in the mmCIF B-factor column.

  · B-factor (Debye–Waller factor) reflects atomic displacement in the crystal lattice. It is an experimental observable (units Å²), not a prediction; low values mean the atom is pinned down, high values mean it moves or is heterogeneous across the crystal.

  · Predicted Aligned Error (PAE) is an AlphaFold confidence matrix: entry (i, j) is the expected error in the position of residue j, in ångströms, when the prediction is superimposed on the true structure at residue i. Low PAE within a block of residues means that block is internally rigid and well-predicted; high PAE between two blocks means their relative placement is uncertain even if each block individually is confident.

Place it in context: what it resembles, what it is annotated as, and how it looks.

  · Nearest PDB neighbors are the top structural matches found by Foldseek when searching this structure against the entire Protein Data Bank. Each hit reports a TM-score (0 to 1; >0.5 almost always implies the same fold) and an E-value. These are *structural* homologs — they may share no detectable sequence similarity.

  · Functional annotations link the protein to curated databases. InterPro entries identify conserved domains and families by matching the sequence against member-database signatures (Pfam, PROSITE, CDD, …). Gene Ontology (GO) terms describe molecular function, biological process, and cellular component in a controlled vocabulary. CATH places the structure in a hierarchical fold classification (Class/Architecture/Topology/Homologous-superfamily). The organism is the source species.

  · Three diagnostic plots accompany the record. The Cα contact map visualizes the tertiary structure as a 2D adjacency matrix (8 Å cutoff, sequence-local contacts suppressed). The Ramachandran plot shows the distribution of backbone (φ, ψ) torsions, with points in the α and β basins reflecting secondary structure content. The PAE plot shows AlphaFold's inter-residue confidence as a color matrix.

  · Six rendered views show 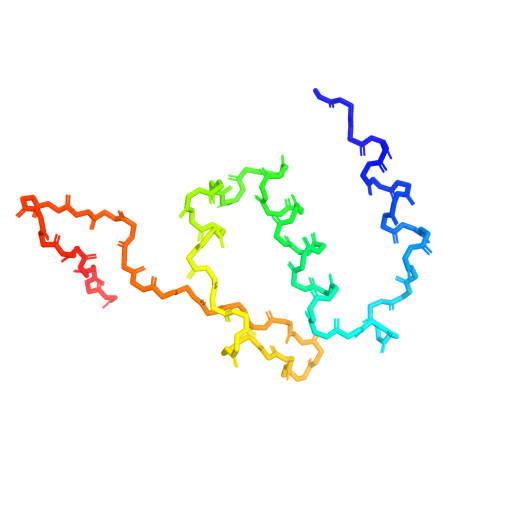the 3D structure from the faces of a cube — i.e. along ±x, ±y, ±z. Rendering representation is drawn randomly per protein from cartoon (secon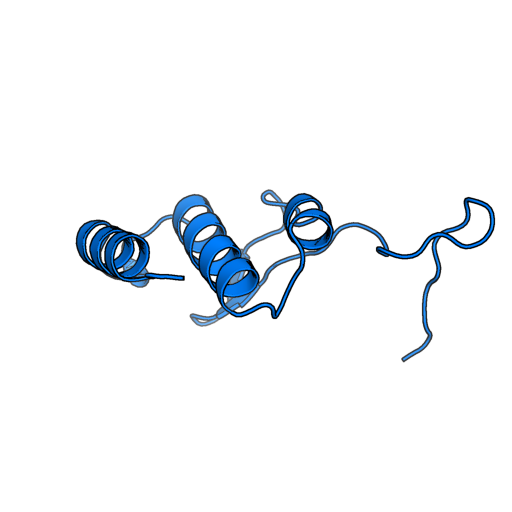dary-structure ribbons), sticks (backbone bonds), or molecular surface; coloring is either N→C rainbow (blue at the N-terminus through red at the C-terminus) or one color per chain.